Protein AF-A0A024H1M4-F1 (afdb_monomer_lite)

Organism: NCBI:txid861266

Sequence (54 aa):
MRSFEPGENWFYEHTTQKFFHGPRLPDPQSRPLEQPSPAPPDKVPADWQERLHQ

Secondary structure (DSSP, 8-state):
-----TT--EEEETTTTEEEE-PPPPP-----TTS-TTS-TTTS-TTTTGGGG-

Structure (mmCIF, N/CA/C/O backbone):
data_AF-A0A024H1M4-F1
#
_entry.id   AF-A0A024H1M4-F1
#
loop_
_atom_site.group_PDB
_atom_site.id
_atom_site.type_symbol
_atom_site.label_atom_id
_atom_site.label_alt_id
_atom_site.label_comp_id
_atom_site.label_asym_id
_atom_site.label_entity_id
_atom_site.label_seq_id
_atom_site.pdbx_PDB_ins_code
_atom_site.Cartn_x
_atom_site.Cartn_y
_atom_site.Cartn_z
_atom_site.occupancy
_atom_site.B_iso_or_equiv
_atom_site.auth_seq_id
_atom_site.auth_comp_id
_atom_site.auth_asym_id
_atom_site.auth_atom_id
_atom_site.pdbx_PDB_model_num
ATOM 1 N N . MET A 1 1 ? -10.331 -4.875 1.961 1.00 54.75 1 MET A N 1
ATOM 2 C CA . MET A 1 1 ? -8.958 -4.364 1.718 1.00 54.75 1 MET A CA 1
ATOM 3 C C . MET A 1 1 ? -8.639 -3.399 2.857 1.00 54.75 1 MET A C 1
ATOM 5 O O . MET A 1 1 ? -9.592 -2.830 3.370 1.00 54.75 1 MET A O 1
ATOM 9 N N . ARG A 1 2 ? -7.392 -3.307 3.335 1.00 59.22 2 ARG A N 1
ATOM 10 C CA . ARG A 1 2 ? -6.967 -2.495 4.498 1.00 59.22 2 ARG A CA 1
ATOM 11 C C . ARG A 1 2 ? -5.503 -2.101 4.283 1.00 59.22 2 ARG A C 1
ATOM 13 O O . ARG A 1 2 ? -4.697 -2.995 4.041 1.00 59.22 2 ARG A O 1
ATOM 20 N N . SER A 1 3 ? -5.181 -0.811 4.344 1.00 58.72 3 SER A N 1
ATOM 21 C CA . SER A 1 3 ? -3.806 -0.298 4.202 1.00 58.72 3 SER A CA 1
ATOM 22 C C . SER A 1 3 ? -3.048 -0.337 5.538 1.00 58.72 3 SER A C 1
ATOM 24 O O . SER A 1 3 ? -3.672 -0.226 6.597 1.00 58.72 3 SER A O 1
ATOM 26 N N . PHE A 1 4 ? -1.725 -0.525 5.488 1.00 63.19 4 PHE A N 1
ATOM 27 C CA . PHE A 1 4 ? -0.805 -0.515 6.634 1.00 63.19 4 PHE A CA 1
ATOM 28 C C . PHE A 1 4 ? 0.562 0.002 6.180 1.00 63.19 4 PHE A C 1
ATOM 30 O O . PHE A 1 4 ? 1.139 -0.584 5.262 1.00 63.19 4 PHE A O 1
ATOM 37 N N . GLU A 1 5 ? 1.083 1.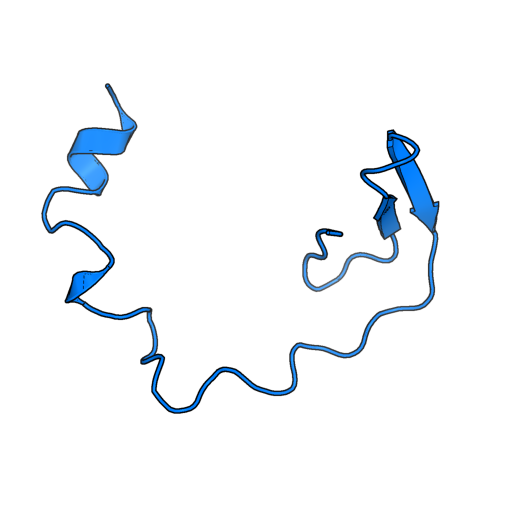033 6.844 1.00 64.62 5 GLU A N 1
ATOM 38 C CA . GLU A 1 5 ? 2.468 1.472 6.682 1.00 64.62 5 GLU A CA 1
ATOM 39 C C . GLU A 1 5 ? 3.331 1.003 7.870 1.00 64.62 5 GLU A C 1
ATOM 41 O O . GLU A 1 5 ? 2.864 0.967 9.017 1.00 64.62 5 GLU A O 1
ATOM 46 N N . PRO A 1 6 ? 4.606 0.638 7.638 1.00 65.69 6 PRO A N 1
ATOM 47 C CA . PRO A 1 6 ? 5.524 0.274 8.712 1.00 65.69 6 PRO A CA 1
ATOM 48 C C . PRO A 1 6 ? 5.634 1.378 9.776 1.00 65.69 6 PRO A C 1
ATOM 50 O O . PRO A 1 6 ? 5.933 2.527 9.468 1.00 65.69 6 PRO A O 1
ATOM 53 N N . GLY A 1 7 ? 5.441 1.015 11.048 1.00 67.25 7 GLY A N 1
ATOM 54 C CA . GLY A 1 7 ? 5.526 1.942 12.188 1.00 67.25 7 GLY A CA 1
ATOM 55 C C . GLY A 1 7 ? 4.186 2.515 12.660 1.00 67.25 7 GLY A C 1
ATOM 56 O O . GLY A 1 7 ? 4.145 3.171 13.702 1.00 67.25 7 GLY A O 1
ATOM 57 N N . GLU A 1 8 ? 3.087 2.231 11.962 1.00 73.50 8 GLU A N 1
ATOM 58 C CA . GLU A 1 8 ? 1.756 2.680 12.363 1.00 73.50 8 GLU A CA 1
ATOM 59 C C . GLU A 1 8 ? 1.036 1.666 13.266 1.00 73.50 8 GLU A C 1
ATOM 61 O O . GLU A 1 8 ? 1.055 0.457 13.044 1.00 73.50 8 GLU A O 1
ATOM 66 N N . ASN A 1 9 ? 0.345 2.175 14.292 1.00 74.69 9 ASN A N 1
ATOM 67 C CA . ASN A 1 9 ? -0.490 1.380 15.208 1.00 74.69 9 ASN A CA 1
ATOM 68 C C . ASN A 1 9 ? -1.990 1.565 14.917 1.00 74.69 9 ASN A C 1
ATOM 70 O O . ASN A 1 9 ? -2.838 1.393 15.799 1.00 74.69 9 ASN A O 1
ATOM 74 N N . TRP A 1 10 ? -2.320 2.012 13.707 1.00 79.69 10 TRP A N 1
ATOM 75 C CA . TRP A 1 10 ? -3.683 2.267 13.271 1.00 79.69 10 TRP A CA 1
ATOM 76 C C . TRP A 1 10 ? -3.953 1.566 11.943 1.00 79.69 10 TRP A C 1
ATOM 78 O O . TRP A 1 10 ? -3.041 1.138 11.239 1.00 79.69 10 TRP A O 1
ATOM 88 N N . PHE A 1 11 ? -5.226 1.387 11.623 1.00 78.31 11 PHE A N 1
ATOM 89 C CA . PHE A 1 11 ? -5.639 0.864 10.333 1.00 78.31 11 PHE A CA 1
ATOM 90 C C . PHE A 1 11 ? -6.977 1.429 9.882 1.00 78.31 11 PHE A C 1
ATOM 92 O O . PHE A 1 11 ? -7.826 1.771 10.707 1.00 78.31 11 PHE A O 1
ATOM 99 N N . TYR A 1 12 ? -7.165 1.477 8.564 1.00 80.69 12 TYR A N 1
ATOM 100 C CA . TYR A 1 12 ? -8.411 1.900 7.935 1.00 80.69 12 TYR A CA 1
ATOM 101 C C . TYR A 1 12 ? -9.231 0.701 7.450 1.00 80.69 12 TYR A C 1
ATOM 103 O O . TYR A 1 12 ? -8.722 -0.186 6.760 1.00 80.69 12 TYR A O 1
ATOM 111 N N . GLU A 1 13 ? -10.511 0.674 7.809 1.00 83.38 13 GLU A N 1
ATOM 112 C CA . GLU A 1 13 ? -11.468 -0.334 7.362 1.00 83.38 13 GLU A CA 1
ATOM 113 C C . GLU A 1 13 ? -12.372 0.276 6.281 1.00 83.38 13 GLU A C 1
ATOM 115 O O . GLU A 1 13 ? -13.134 1.204 6.544 1.00 83.38 13 GLU A O 1
ATOM 120 N N . HIS A 1 14 ? -12.266 -0.226 5.048 1.00 80.88 14 HIS A N 1
ATOM 121 C CA . HIS A 1 14 ? -12.915 0.386 3.882 1.00 80.88 14 HIS A CA 1
ATOM 122 C C . HIS A 1 14 ? -14.438 0.189 3.839 1.00 80.88 14 HIS A C 1
ATOM 124 O O . HIS A 1 14 ? -15.128 1.008 3.239 1.00 80.88 14 HIS A O 1
ATOM 130 N N . THR A 1 15 ? -14.972 -0.868 4.455 1.00 88.00 15 THR A N 1
ATOM 131 C CA . THR A 1 15 ? -16.416 -1.171 4.470 1.00 88.00 15 THR A CA 1
ATOM 132 C C . THR A 1 15 ? -17.180 -0.167 5.330 1.00 88.00 15 THR A C 1
ATOM 134 O O . THR A 1 15 ? -18.266 0.275 4.971 1.00 88.00 15 THR A O 1
ATOM 137 N N . THR A 1 16 ? -16.607 0.206 6.470 1.00 91.06 16 THR A N 1
ATOM 138 C CA . THR A 1 16 ? -17.184 1.113 7.469 1.00 91.06 16 THR A CA 1
ATOM 139 C C . THR A 1 16 ? -16.601 2.517 7.396 1.00 91.06 16 THR A C 1
ATOM 141 O O . THR A 1 16 ? -17.105 3.403 8.084 1.00 91.06 16 THR A O 1
ATOM 144 N N . GLN A 1 17 ? -15.567 2.723 6.577 1.00 88.38 17 GLN A N 1
ATOM 145 C CA . GLN A 1 17 ? -14.838 3.979 6.411 1.00 88.38 17 GLN A CA 1
ATOM 146 C C . GLN A 1 17 ? -14.283 4.550 7.725 1.00 88.38 17 GLN A C 1
ATOM 148 O O . GLN A 1 17 ? -14.327 5.758 7.962 1.00 88.38 17 GLN A O 1
ATOM 153 N N . LYS A 1 18 ? -13.768 3.684 8.602 1.00 87.00 18 LYS A N 1
ATOM 154 C CA . LYS A 1 18 ? -13.325 4.058 9.954 1.00 87.00 18 LYS A CA 1
ATOM 155 C C . LYS A 1 18 ? -11.860 3.744 10.211 1.00 87.00 18 LYS A C 1
ATOM 157 O O . LYS A 1 18 ? -11.302 2.792 9.667 1.00 87.00 18 LYS A O 1
ATOM 162 N N . PHE A 1 19 ? -11.281 4.535 11.113 1.00 84.25 19 PHE A N 1
ATOM 163 C CA . PHE A 1 19 ? -9.960 4.313 11.689 1.00 84.25 19 PHE A CA 1
ATOM 164 C C . PHE A 1 19 ? -10.072 3.545 13.001 1.00 84.25 19 PHE A C 1
ATOM 166 O O . PHE A 1 19 ? -10.937 3.832 13.831 1.00 84.25 19 PHE A O 1
ATOM 173 N N . PHE A 1 20 ? -9.158 2.606 13.202 1.00 81.94 20 PHE A N 1
ATOM 174 C CA . PHE A 1 20 ? -9.043 1.844 14.437 1.00 81.94 20 PHE A CA 1
ATOM 175 C C . PHE A 1 20 ? -7.594 1.817 14.895 1.00 81.94 20 PHE A C 1
ATOM 177 O O . PHE A 1 20 ? -6.692 1.589 14.090 1.00 81.94 20 PHE A O 1
ATOM 184 N N . HIS A 1 21 ? -7.378 1.986 16.197 1.00 83.12 21 HIS A N 1
ATOM 185 C CA . HIS A 1 21 ? -6.114 1.610 16.816 1.00 83.12 21 HIS A CA 1
ATOM 186 C C . HIS A 1 21 ? -6.076 0.092 16.990 1.00 83.12 21 HIS A C 1
ATOM 188 O O . HIS A 1 21 ? -7.044 -0.514 17.450 1.00 83.12 21 HIS A O 1
ATOM 194 N N . GLY A 1 22 ? -4.970 -0.527 16.592 1.00 73.75 22 GLY A N 1
ATOM 195 C CA . GLY A 1 22 ? -4.800 -1.975 16.615 1.00 73.75 22 GLY A CA 1
ATOM 196 C C . GLY A 1 22 ? -3.421 -2.384 17.106 1.00 73.75 22 GLY A C 1
ATOM 197 O O . GLY A 1 22 ? -2.517 -1.549 17.159 1.00 73.75 22 GLY A O 1
ATOM 198 N N . PRO A 1 23 ? -3.237 -3.669 17.453 1.00 73.62 23 PRO A N 1
ATOM 199 C CA . PRO A 1 23 ? -1.909 -4.187 17.742 1.00 73.62 23 PRO A CA 1
ATOM 200 C C . PRO A 1 23 ? -0.999 -3.979 16.527 1.00 73.62 23 PRO A C 1
ATOM 202 O O . PRO A 1 23 ? -1.465 -4.031 15.383 1.00 73.62 23 PRO A O 1
ATOM 205 N N . ARG A 1 24 ? 0.299 -3.770 16.781 1.00 72.44 24 ARG A N 1
ATOM 206 C CA . ARG A 1 24 ? 1.311 -3.722 15.722 1.00 72.44 24 ARG A CA 1
ATOM 207 C C . ARG A 1 24 ? 1.175 -4.978 14.859 1.00 72.44 24 ARG A C 1
ATOM 209 O O . ARG A 1 24 ? 1.244 -6.092 15.381 1.00 72.44 24 ARG A O 1
ATOM 216 N N . LEU A 1 25 ? 0.987 -4.797 13.553 1.00 71.06 25 LEU A N 1
ATOM 217 C CA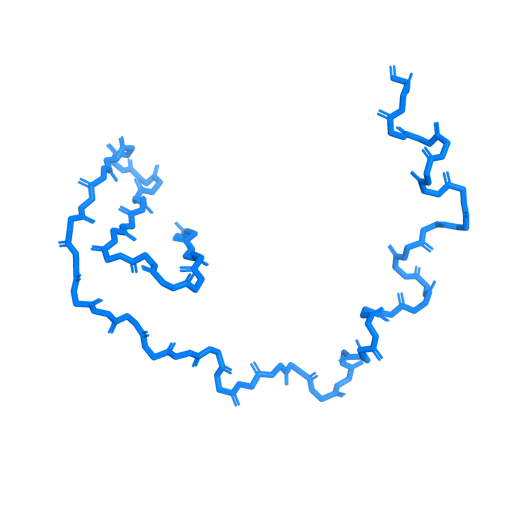 . LEU A 1 25 ? 1.019 -5.915 12.618 1.00 71.06 25 LEU A CA 1
ATOM 218 C C . LEU A 1 25 ? 2.471 -6.372 12.423 1.00 71.06 25 LEU A C 1
ATOM 220 O O . LEU A 1 25 ? 3.378 -5.535 12.433 1.00 71.06 25 LEU A O 1
ATOM 224 N N . PRO A 1 26 ? 2.715 -7.682 12.266 1.00 69.81 26 PRO A N 1
ATOM 225 C CA . PRO A 1 26 ? 4.034 -8.163 11.892 1.00 69.81 26 PRO A CA 1
ATOM 226 C C . PRO A 1 26 ? 4.425 -7.582 10.532 1.00 69.81 26 PRO A C 1
ATOM 228 O O . PRO A 1 26 ? 3.581 -7.430 9.645 1.00 69.81 26 PRO A O 1
ATOM 231 N N . ASP A 1 27 ? 5.710 -7.277 10.376 1.00 70.19 27 ASP A N 1
ATOM 232 C CA . ASP A 1 27 ? 6.248 -6.767 9.117 1.00 70.19 27 ASP A CA 1
ATOM 233 C C . ASP A 1 27 ? 5.941 -7.764 7.975 1.00 70.19 27 ASP A C 1
ATOM 235 O O . ASP A 1 27 ? 5.802 -8.966 8.242 1.00 70.19 27 ASP A O 1
ATOM 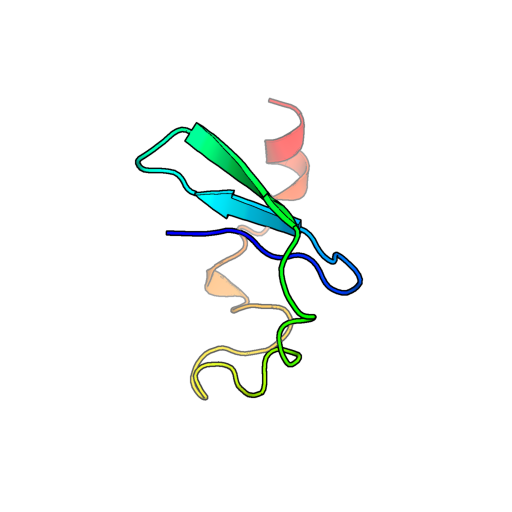239 N N . PRO A 1 28 ? 5.836 -7.320 6.706 1.00 71.50 28 PRO A N 1
ATOM 240 C CA . PRO A 1 28 ? 5.582 -8.216 5.583 1.00 71.50 28 PRO A CA 1
ATOM 241 C C . PRO A 1 28 ? 6.645 -9.319 5.532 1.00 71.50 28 PRO A C 1
ATOM 243 O O . PRO A 1 28 ? 7.808 -9.065 5.235 1.00 71.50 28 PRO A O 1
ATOM 246 N N . GLN A 1 29 ? 6.253 -10.554 5.843 1.00 73.88 29 GLN A N 1
ATOM 247 C CA . GLN A 1 29 ? 7.208 -11.661 5.970 1.00 73.88 29 GLN A CA 1
ATOM 248 C C . GLN A 1 29 ? 7.631 -12.233 4.613 1.00 73.88 29 GLN A C 1
ATOM 250 O O . GLN A 1 29 ? 8.598 -12.988 4.532 1.00 73.88 29 GLN A O 1
ATOM 255 N N . SER A 1 30 ? 6.898 -11.936 3.537 1.00 73.25 30 SER A N 1
ATOM 256 C CA . SER A 1 30 ? 7.175 -12.467 2.201 1.00 73.25 30 SER A CA 1
ATOM 257 C C . SER A 1 30 ? 6.511 -11.635 1.103 1.00 73.25 30 SER A C 1
ATOM 259 O O . SER A 1 30 ? 5.476 -11.005 1.315 1.00 73.25 30 SER A O 1
ATOM 261 N N . ARG A 1 31 ? 7.101 -11.696 -0.093 1.00 71.69 31 ARG A N 1
ATOM 262 C CA . ARG A 1 31 ? 6.505 -11.300 -1.379 1.00 71.69 31 ARG A CA 1
ATOM 263 C C . ARG A 1 31 ? 6.367 -12.548 -2.264 1.00 71.69 31 ARG A C 1
ATOM 265 O O . ARG A 1 31 ? 7.103 -13.506 -2.018 1.00 71.69 31 ARG A O 1
ATOM 272 N N . PRO A 1 32 ? 5.499 -12.553 -3.293 1.00 82.25 32 PRO A N 1
ATOM 273 C CA . PRO A 1 32 ? 5.544 -13.586 -4.327 1.00 82.25 32 PRO A CA 1
ATOM 274 C C . PRO A 1 32 ? 6.970 -13.737 -4.874 1.00 82.25 32 PRO A C 1
ATOM 276 O O . PRO A 1 32 ? 7.656 -12.732 -5.107 1.00 82.25 32 PRO A O 1
ATOM 279 N N . LEU A 1 33 ? 7.437 -14.976 -5.042 1.00 79.88 33 LEU A N 1
ATOM 280 C CA . LEU A 1 33 ? 8.817 -15.253 -5.460 1.00 79.88 33 LEU A CA 1
ATOM 281 C C . LEU A 1 33 ? 9.093 -14.686 -6.856 1.00 79.88 33 LEU A C 1
ATOM 283 O O . LEU A 1 33 ? 10.177 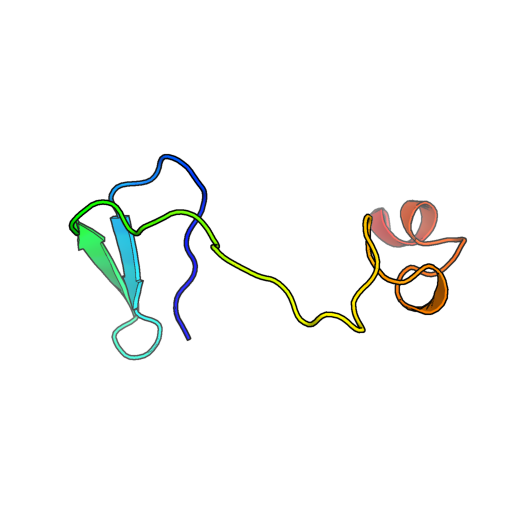-14.161 -7.112 1.00 79.88 33 LEU A O 1
ATOM 287 N N . GLU A 1 34 ? 8.074 -14.714 -7.708 1.00 80.25 34 GLU A N 1
ATOM 288 C CA . GLU A 1 34 ? 8.065 -14.219 -9.079 1.00 80.25 34 GLU A CA 1
ATOM 289 C C . GLU A 1 34 ? 8.085 -12.686 -9.169 1.00 80.25 34 GLU A C 1
ATOM 291 O O . GLU A 1 34 ? 8.281 -12.147 -10.253 1.00 80.25 34 GLU A O 1
ATOM 296 N N . GLN A 1 35 ? 7.882 -11.963 -8.060 1.00 80.44 35 GLN A N 1
ATOM 297 C CA . GLN A 1 35 ? 7.880 -10.500 -8.039 1.00 80.44 35 GLN A CA 1
ATOM 298 C C . GLN A 1 35 ? 9.284 -9.956 -7.716 1.00 80.44 35 GLN A C 1
ATOM 300 O O . GLN A 1 35 ? 9.614 -9.861 -6.535 1.00 80.44 35 GLN A O 1
ATOM 305 N N . PRO A 1 36 ? 10.119 -9.561 -8.693 1.00 71.62 36 PRO A N 1
ATOM 306 C CA . PRO A 1 36 ? 11.443 -8.981 -8.438 1.00 71.62 36 PRO A CA 1
ATOM 307 C C . PRO A 1 36 ? 11.396 -7.671 -7.624 1.00 71.62 36 PRO A C 1
ATOM 309 O O . PRO A 1 36 ? 10.368 -6.998 -7.531 1.00 71.62 36 PRO A O 1
ATOM 312 N N . SER A 1 37 ? 12.539 -7.316 -7.026 1.00 70.12 37 SER A N 1
ATOM 313 C CA . SER A 1 37 ? 12.764 -6.048 -6.315 1.00 70.12 37 SER A CA 1
ATOM 314 C C . SER A 1 37 ? 13.854 -5.238 -7.026 1.00 70.12 37 SER A C 1
ATOM 316 O O . SER A 1 37 ? 14.879 -5.841 -7.355 1.00 70.12 37 SER A O 1
ATOM 318 N N . PRO A 1 38 ? 13.704 -3.911 -7.214 1.00 63.66 38 PRO A N 1
ATOM 319 C CA . PRO A 1 38 ? 12.555 -3.065 -6.868 1.00 63.66 38 PRO A CA 1
ATOM 320 C C . PRO A 1 38 ? 11.475 -3.096 -7.970 1.00 63.66 38 PRO A C 1
ATOM 322 O O . PRO A 1 38 ? 11.623 -2.443 -8.991 1.00 63.66 38 PRO A O 1
ATOM 325 N N . ALA A 1 39 ? 10.385 -3.845 -7.755 1.00 65.56 39 ALA A N 1
ATOM 326 C CA . ALA A 1 39 ? 9.314 -4.116 -8.729 1.00 65.56 39 ALA A CA 1
ATOM 327 C C . ALA A 1 39 ? 9.782 -4.763 -10.061 1.00 65.56 39 ALA A C 1
ATOM 329 O O . ALA A 1 39 ? 10.970 -4.775 -10.388 1.00 65.56 39 ALA A O 1
ATOM 330 N N . PRO A 1 40 ? 8.866 -5.360 -10.849 1.00 73.56 40 PRO A N 1
ATOM 331 C CA . PRO A 1 40 ? 9.207 -5.831 -12.185 1.00 73.56 40 PRO A CA 1
ATOM 332 C C . PRO A 1 40 ? 9.566 -4.650 -13.091 1.00 73.56 40 PRO A C 1
ATOM 334 O O . PRO A 1 40 ? 8.802 -3.680 -13.133 1.00 73.56 40 PRO A O 1
ATOM 337 N N . PRO A 1 41 ? 10.692 -4.714 -13.822 1.00 67.00 41 PRO A N 1
ATOM 338 C CA . PRO A 1 41 ? 11.107 -3.643 -14.730 1.00 67.00 41 PRO A CA 1
ATOM 339 C C . PRO A 1 41 ? 10.053 -3.353 -15.812 1.00 67.00 41 PRO A C 1
ATOM 341 O O . PRO A 1 41 ? 9.965 -2.242 -16.313 1.00 67.00 41 PRO A O 1
ATOM 344 N N . ASP A 1 42 ? 9.212 -4.333 -16.126 1.00 71.38 42 ASP A N 1
ATOM 345 C CA . ASP A 1 42 ? 8.082 -4.281 -17.056 1.00 71.38 42 ASP A CA 1
ATOM 346 C C . ASP A 1 42 ? 6.790 -3.679 -16.463 1.00 71.38 42 ASP A C 1
ATOM 348 O O . ASP A 1 42 ? 5.841 -3.402 -17.199 1.00 71.38 42 ASP A O 1
ATOM 352 N N . LYS A 1 43 ? 6.726 -3.455 -15.144 1.00 74.81 43 LYS A N 1
ATOM 353 C CA . LYS A 1 43 ? 5.560 -2.852 -14.466 1.00 74.81 43 LYS A CA 1
ATOM 354 C C . LYS A 1 43 ? 5.682 -1.346 -14.271 1.00 74.81 43 LYS A C 1
ATOM 356 O O . LYS A 1 43 ? 4.674 -0.703 -13.981 1.00 74.81 43 LYS A O 1
ATOM 361 N N . VAL A 1 44 ? 6.882 -0.790 -14.419 1.00 76.00 44 VAL A N 1
ATOM 362 C CA . VAL A 1 44 ? 7.128 0.650 -14.340 1.00 76.00 44 VAL A CA 1
ATOM 363 C C . VAL A 1 44 ? 7.461 1.142 -15.751 1.00 76.00 44 VAL A C 1
ATOM 365 O O . VAL A 1 44 ? 8.523 0.797 -16.264 1.00 76.00 44 VAL A O 1
ATOM 368 N N . PRO A 1 45 ? 6.573 1.915 -16.409 1.00 82.25 45 PRO A N 1
ATOM 369 C CA . PRO A 1 45 ? 6.878 2.519 -17.704 1.00 82.25 45 PRO A CA 1
ATOM 370 C C . PRO A 1 45 ? 8.174 3.331 -17.635 1.00 82.25 45 PRO A C 1
ATOM 372 O O . PRO A 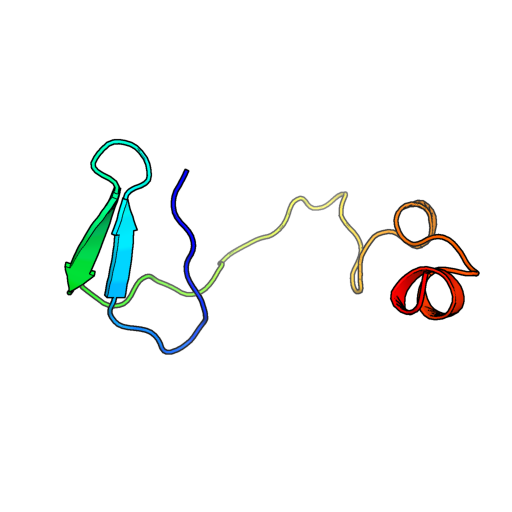1 45 ? 8.419 3.993 -16.631 1.00 82.25 45 PRO A O 1
ATOM 375 N N . ALA A 1 46 ? 9.000 3.311 -18.681 1.00 82.44 46 ALA A N 1
ATOM 376 C CA . ALA A 1 46 ? 10.277 4.035 -18.679 1.00 82.44 46 ALA A CA 1
ATOM 377 C C . ALA A 1 46 ? 10.106 5.554 -18.459 1.00 82.44 46 ALA A C 1
ATOM 379 O O . ALA A 1 46 ? 10.965 6.197 -17.863 1.00 82.44 46 ALA A O 1
ATOM 380 N N . ASP A 1 47 ? 8.968 6.098 -18.884 1.00 86.00 47 ASP A N 1
ATOM 381 C CA . ASP A 1 47 ? 8.541 7.495 -18.788 1.00 86.00 47 ASP A CA 1
ATOM 382 C C . ASP A 1 47 ? 7.718 7.796 -17.519 1.00 86.00 47 ASP A C 1
ATOM 384 O O . ASP A 1 47 ? 7.072 8.839 -17.417 1.00 86.00 47 ASP A O 1
ATOM 388 N N . TRP A 1 48 ? 7.701 6.899 -16.523 1.00 84.44 48 TRP A N 1
ATOM 389 C CA . TRP A 1 48 ? 6.838 7.038 -15.341 1.00 84.44 48 TRP A CA 1
ATOM 390 C C . TRP A 1 48 ? 6.981 8.386 -14.622 1.00 84.44 48 TRP A C 1
ATOM 392 O O . TRP A 1 48 ? 5.986 8.895 -14.112 1.00 84.44 48 TRP A O 1
ATOM 402 N N . GLN A 1 49 ? 8.185 8.968 -14.599 1.00 84.94 49 GLN A N 1
ATOM 403 C CA . GLN A 1 49 ? 8.447 10.264 -13.964 1.00 84.94 49 GLN A CA 1
ATOM 404 C C . GLN A 1 49 ? 7.766 11.416 -14.705 1.00 84.94 49 GLN A C 1
ATOM 406 O O . GLN A 1 49 ? 7.253 12.334 -14.072 1.00 84.94 49 GLN A O 1
ATOM 411 N N . GLU A 1 50 ? 7.725 11.360 -16.035 1.00 88.88 50 GLU A N 1
ATOM 412 C CA . GLU A 1 50 ? 7.107 12.391 -16.875 1.00 88.88 50 GLU A CA 1
ATOM 413 C C . GLU A 1 50 ? 5.578 12.376 -16.738 1.00 88.88 50 GLU A C 1
ATOM 415 O O . GLU A 1 50 ? 4.924 13.415 -16.826 1.00 88.88 50 GLU A O 1
ATOM 420 N N . ARG A 1 51 ? 5.006 11.206 -16.434 1.00 83.06 51 ARG A N 1
ATOM 421 C CA . ARG A 1 51 ? 3.567 11.007 -16.210 1.00 83.06 51 ARG A CA 1
ATOM 422 C C . ARG A 1 51 ? 3.069 11.536 -14.858 1.00 83.06 51 ARG A C 1
ATOM 424 O O . ARG A 1 51 ? 1.861 11.631 -14.680 1.00 83.06 51 ARG A O 1
ATOM 431 N N . LEU A 1 52 ? 3.952 11.871 -13.909 1.00 84.94 52 LEU A N 1
ATOM 432 C CA . LEU A 1 52 ? 3.559 12.373 -12.578 1.00 84.94 52 LEU A CA 1
ATOM 433 C C . LEU 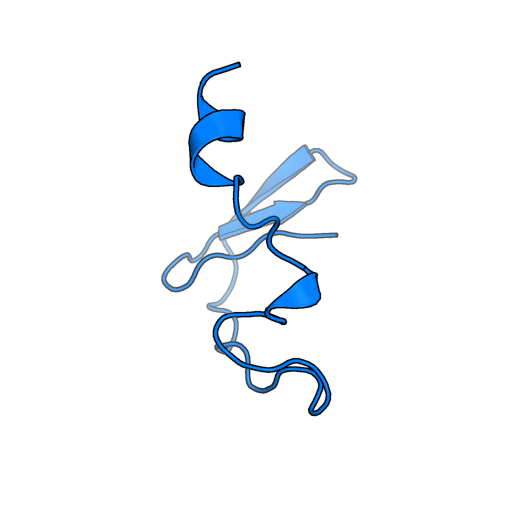A 1 52 ? 3.052 13.822 -12.580 1.00 84.94 52 LEU A C 1
ATOM 435 O O . LEU A 1 52 ? 2.431 14.243 -11.607 1.00 84.94 52 LEU A O 1
ATOM 439 N N . HIS A 1 53 ? 3.348 14.587 -13.631 1.00 83.00 53 HIS A N 1
ATOM 440 C CA . HIS A 1 53 ? 3.038 16.019 -13.714 1.00 83.00 53 HIS A CA 1
ATOM 441 C C . HIS A 1 53 ? 1.993 16.361 -14.790 1.00 83.00 53 HIS A C 1
ATOM 443 O O . HIS A 1 53 ? 1.862 17.532 -15.147 1.00 83.00 53 HIS A O 1
ATOM 449 N N . GLN A 1 54 ? 1.282 15.358 -15.316 1.00 65.06 54 GLN A N 1
ATOM 450 C CA . GLN A 1 54 ? 0.106 15.551 -16.175 1.00 65.06 54 GLN A CA 1
ATOM 451 C C . GLN A 1 54 ? -1.178 15.501 -15.353 1.00 65.06 54 GLN A C 1
ATOM 453 O O . GLN A 1 54 ? -2.086 16.302 -15.664 1.00 65.06 54 GLN A O 1
#

Radius of gyration: 15.97 Å; chains: 1; bounding box: 30×31×36 Å

pLDDT: mean 75.76, std 8.51, range [54.75, 91.06]

Foldseek 3Di:
DKDDDPPDQWIADPVVRDIDGHHDDDDDPDDPPPADPPGDPVVQPPCNVVVVVD